Protein AF-A0AAJ3LT77-F1 (afdb_monomer_lite)

Sequence (53 aa):
MTHRTQVRVSIRGGRFVYEIKVPEGYEETNYPFMRWLVDDFNSNHGVRTGNEQ

Foldseek 3Di:
DPPDWDKDWDADPNDIWIWTQDPVGIDTDDPVVVVVVVVVCCVVVPPPPPDDD

Secondary structure (DSSP, 8-state):
------EEEEEETTEEEEEEEETTEEEEE-HHHHHHHHHHHHHHTT-------

Radius of gyration: 14.16 Å; chains: 1; bounding box: 34×22×37 Å

Structure (mmCIF, N/CA/C/O backbone):
data_AF-A0AAJ3LT77-F1
#
_entry.id   AF-A0AAJ3LT77-F1
#
loop_
_atom_site.group_PDB
_atom_site.id
_atom_site.type_symbol
_atom_site.label_atom_id
_atom_site.label_alt_id
_atom_site.label_comp_id
_atom_site.label_asym_id
_atom_site.label_entity_id
_atom_site.label_seq_id
_atom_site.pdbx_PDB_ins_code
_atom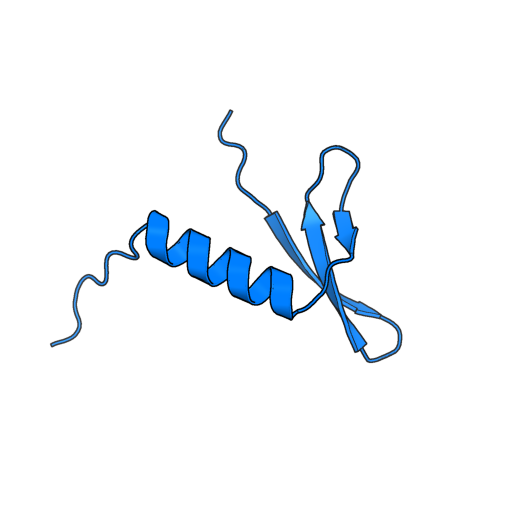_site.Cartn_x
_atom_site.Cartn_y
_atom_site.Cartn_z
_atom_site.occupancy
_atom_site.B_iso_or_equiv
_atom_site.auth_seq_id
_atom_site.auth_comp_id
_atom_site.auth_asym_id
_atom_site.auth_atom_id
_atom_site.pdbx_PDB_model_num
ATOM 1 N N . MET A 1 1 ? 20.689 7.335 7.324 1.00 42.81 1 MET A N 1
ATOM 2 C CA . MET A 1 1 ? 19.684 6.289 7.605 1.00 42.81 1 MET A CA 1
ATOM 3 C C . MET A 1 1 ? 19.044 5.895 6.288 1.00 42.81 1 MET A C 1
ATOM 5 O O . MET A 1 1 ? 18.470 6.748 5.631 1.00 42.81 1 MET A O 1
ATOM 9 N N . THR A 1 2 ? 19.182 4.648 5.859 1.00 51.25 2 THR A N 1
ATOM 10 C CA . THR A 1 2 ? 18.458 4.127 4.695 1.00 51.25 2 THR A CA 1
ATOM 11 C C . THR A 1 2 ? 17.011 3.866 5.111 1.00 51.25 2 THR A C 1
ATOM 13 O O . THR A 1 2 ? 16.681 2.811 5.646 1.00 51.25 2 THR A O 1
ATOM 16 N N . HIS A 1 3 ? 16.143 4.865 4.942 1.00 62.56 3 HIS A N 1
ATOM 17 C CA . HIS A 1 3 ? 14.703 4.710 5.143 1.00 62.56 3 HIS A CA 1
ATOM 18 C C . HIS A 1 3 ? 14.136 3.911 3.972 1.00 62.56 3 HIS A C 1
ATOM 20 O O . HIS A 1 3 ? 13.735 4.460 2.952 1.00 62.56 3 HIS A O 1
ATOM 26 N N . ARG A 1 4 ? 14.182 2.583 4.089 1.00 72.56 4 ARG A N 1
ATOM 27 C CA . ARG A 1 4 ? 13.558 1.696 3.111 1.00 72.56 4 ARG A CA 1
ATOM 28 C C . ARG A 1 4 ? 12.044 1.824 3.250 1.00 72.56 4 ARG A C 1
ATOM 30 O O . ARG A 1 4 ? 11.510 1.511 4.313 1.00 72.56 4 ARG A O 1
ATOM 37 N N . THR A 1 5 ? 11.373 2.246 2.182 1.00 80.00 5 THR A N 1
ATOM 38 C CA . THR A 1 5 ? 9.911 2.209 2.092 1.00 80.00 5 THR A CA 1
ATOM 39 C C . THR A 1 5 ? 9.428 0.787 2.365 1.00 80.00 5 THR A C 1
ATOM 41 O O . THR A 1 5 ? 9.903 -0.170 1.749 1.00 80.00 5 THR A O 1
ATOM 44 N N . GLN A 1 6 ? 8.517 0.640 3.327 1.00 88.62 6 GLN A N 1
ATOM 45 C CA . GLN A 1 6 ? 7.916 -0.638 3.694 1.00 88.62 6 GLN A CA 1
ATOM 46 C C . GLN A 1 6 ? 6.435 -0.606 3.357 1.00 88.62 6 GLN A C 1
ATOM 48 O O . GLN A 1 6 ? 5.717 0.324 3.724 1.00 88.62 6 GLN A O 1
ATOM 53 N N . VAL A 1 7 ? 5.993 -1.657 2.683 1.00 89.19 7 VAL A N 1
ATOM 54 C CA . VAL A 1 7 ? 4.600 -1.877 2.320 1.00 89.19 7 VAL A CA 1
ATOM 55 C C . VAL A 1 7 ? 4.181 -3.259 2.793 1.00 89.19 7 VAL A C 1
ATOM 57 O O . VAL A 1 7 ? 4.987 -4.192 2.784 1.00 89.19 7 VAL A O 1
ATOM 60 N N . ARG A 1 8 ? 2.926 -3.400 3.215 1.00 91.19 8 ARG A N 1
ATOM 61 C CA . ARG A 1 8 ? 2.344 -4.691 3.592 1.00 91.19 8 ARG A CA 1
ATOM 62 C C . ARG A 1 8 ? 0.943 -4.846 3.019 1.00 91.19 8 ARG A C 1
ATOM 64 O O . ARG A 1 8 ? 0.255 -3.866 2.742 1.00 91.19 8 ARG A O 1
ATOM 71 N N . VAL A 1 9 ? 0.530 -6.098 2.876 1.00 92.12 9 VAL A N 1
ATOM 72 C CA . VAL A 1 9 ? -0.828 -6.480 2.490 1.00 92.12 9 VAL A CA 1
ATOM 73 C C . VAL A 1 9 ? -1.380 -7.388 3.579 1.00 92.12 9 VAL A C 1
ATOM 75 O O . VAL A 1 9 ? -0.704 -8.322 4.007 1.00 92.12 9 VAL A O 1
ATOM 78 N N . SER A 1 10 ? -2.594 -7.106 4.042 1.00 91.81 10 SER A N 1
ATOM 79 C CA . SER A 1 10 ? -3.315 -7.936 5.009 1.00 91.81 10 SER A CA 1
ATOM 80 C C . SER A 1 10 ? -4.733 -8.241 4.521 1.00 91.81 10 SER A C 1
ATOM 82 O O . SER A 1 10 ? -5.241 -7.584 3.613 1.00 91.81 10 SER A O 1
ATOM 84 N N . ILE A 1 11 ? -5.373 -9.264 5.0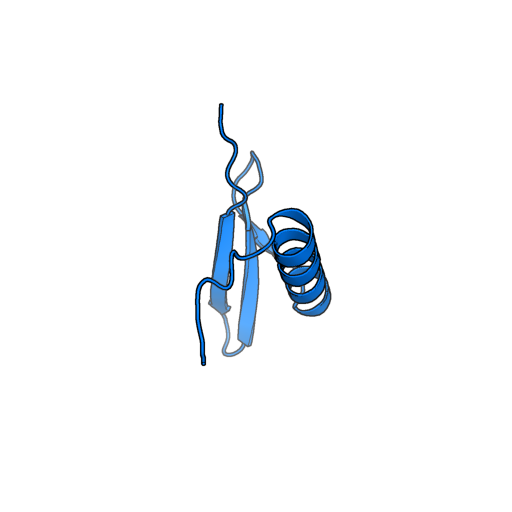96 1.00 94.75 11 ILE A N 1
ATOM 85 C CA . ILE A 1 11 ? -6.788 -9.578 4.851 1.00 94.75 11 ILE A CA 1
ATOM 86 C C . ILE A 1 11 ? -7.583 -9.137 6.081 1.00 94.75 11 ILE A C 1
ATOM 88 O O . ILE A 1 11 ? -7.309 -9.595 7.189 1.00 94.75 11 ILE A O 1
ATOM 92 N N . ARG A 1 12 ? -8.576 -8.262 5.897 1.00 93.00 12 ARG A N 1
ATOM 93 C CA . ARG A 1 12 ? -9.495 -7.816 6.959 1.00 93.00 12 ARG A CA 1
ATOM 94 C C . ARG A 1 12 ? -10.9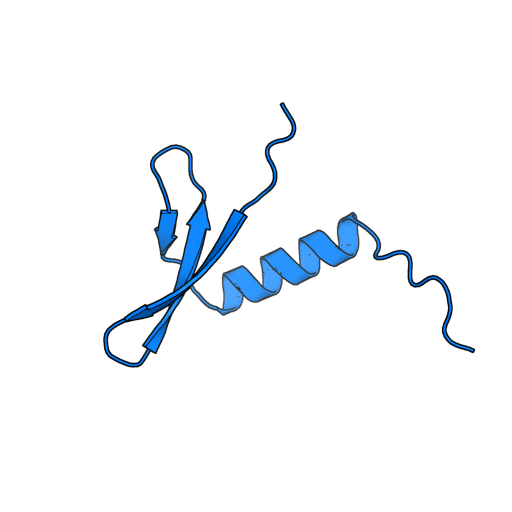24 -7.921 6.457 1.00 93.00 12 ARG A C 1
ATOM 96 O O . ARG A 1 12 ? -11.224 -7.397 5.393 1.00 93.00 12 ARG A O 1
ATOM 103 N N . GLY A 1 13 ? -11.799 -8.617 7.183 1.00 92.44 13 GLY A N 1
ATOM 104 C CA . GLY A 1 13 ? -13.206 -8.771 6.780 1.00 92.44 13 GLY A CA 1
ATOM 105 C C . GLY A 1 13 ? -13.393 -9.363 5.375 1.00 92.44 13 GLY A C 1
ATOM 106 O O . GLY A 1 13 ? -14.302 -8.960 4.661 1.00 92.44 13 GLY A O 1
ATOM 107 N N . GLY A 1 14 ? -12.496 -10.259 4.944 1.00 94.50 14 GLY A N 1
ATOM 108 C CA . GLY A 1 14 ? -12.552 -10.890 3.620 1.00 94.50 14 GLY A CA 1
ATOM 109 C C . GLY A 1 14 ? -12.053 -10.033 2.449 1.00 94.50 14 GLY A C 1
ATOM 110 O O . GLY A 1 14 ? -12.104 -10.500 1.315 1.00 94.50 14 GLY A O 1
ATOM 111 N N . ARG A 1 15 ? -11.542 -8.816 2.688 1.00 92.44 15 ARG A N 1
ATOM 112 C CA . ARG A 1 15 ? -10.927 -7.970 1.650 1.00 92.44 15 ARG A CA 1
ATOM 113 C C . ARG A 1 15 ? -9.431 -7.778 1.874 1.00 92.44 15 ARG A C 1
ATOM 115 O O . ARG A 1 15 ? -8.964 -7.772 3.015 1.00 92.44 15 ARG A O 1
ATOM 122 N N . PHE A 1 16 ? -8.699 -7.569 0.782 1.00 92.25 16 PHE A N 1
ATOM 123 C CA . PHE A 1 16 ? -7.320 -7.094 0.845 1.00 92.25 16 PHE A CA 1
ATOM 124 C C . PHE A 1 16 ? -7.278 -5.647 1.333 1.00 92.25 16 PHE A C 1
ATOM 126 O O . PHE A 1 16 ? -8.052 -4.802 0.882 1.00 92.25 16 PHE A O 1
ATOM 133 N N . VAL A 1 17 ? -6.349 -5.380 2.242 1.00 94.19 17 VAL A N 1
ATOM 134 C CA . VAL A 1 17 ? -6.027 -4.056 2.762 1.00 94.19 17 VAL A CA 1
ATOM 135 C C . VAL A 1 17 ? -4.543 -3.826 2.532 1.00 94.19 17 VAL A C 1
ATOM 137 O O . VAL A 1 17 ? -3.711 -4.655 2.909 1.00 94.19 17 VAL A O 1
ATOM 140 N N . TYR A 1 18 ? -4.220 -2.711 1.891 1.00 94.31 18 TYR A N 1
ATOM 141 C CA . TYR A 1 18 ? -2.850 -2.317 1.602 1.00 94.31 18 TYR A CA 1
ATOM 142 C C . TYR A 1 18 ? -2.420 -1.275 2.613 1.00 94.31 18 TYR A C 1
ATOM 144 O O . TYR A 1 18 ? -3.204 -0.389 2.935 1.00 94.31 18 TYR A O 1
ATOM 152 N N . GLU A 1 19 ? -1.195 -1.368 3.116 1.00 94.00 19 GLU A N 1
ATOM 153 C CA . GLU A 1 19 ? -0.708 -0.426 4.116 1.00 94.00 19 GLU A CA 1
ATOM 154 C C . GLU A 1 19 ? 0.738 -0.013 3.836 1.00 94.00 19 GLU A C 1
ATOM 156 O O . GLU A 1 19 ? 1.570 -0.844 3.455 1.00 94.00 19 GLU A O 1
ATOM 161 N N . ILE A 1 20 ? 1.044 1.263 4.066 1.00 92.69 20 ILE A N 1
ATOM 162 C CA . ILE A 1 20 ? 2.389 1.833 3.933 1.00 92.69 20 ILE A CA 1
ATOM 163 C C . ILE A 1 20 ? 2.927 2.239 5.305 1.00 92.69 20 ILE A C 1
ATOM 165 O O . ILE A 1 20 ? 2.183 2.729 6.155 1.00 92.69 20 ILE A O 1
ATOM 169 N N . LYS A 1 21 ? 4.219 2.005 5.548 1.00 91.44 21 LYS A N 1
ATOM 170 C CA . LYS A 1 21 ? 4.882 2.429 6.783 1.00 91.44 21 LYS A CA 1
ATOM 171 C C . LYS A 1 21 ? 5.025 3.952 6.806 1.00 91.44 21 LYS A C 1
ATOM 173 O O . LYS A 1 21 ? 5.693 4.522 5.948 1.00 91.44 21 LYS A O 1
ATOM 178 N N . VAL A 1 22 ? 4.485 4.563 7.852 1.00 90.00 22 VAL A N 1
ATOM 179 C CA . VAL A 1 22 ? 4.665 5.976 8.226 1.00 90.00 22 VAL A CA 1
ATOM 180 C C . VAL A 1 22 ? 5.377 6.058 9.590 1.00 90.00 22 VAL A C 1
ATOM 182 O O . VAL A 1 22 ? 5.540 5.012 10.245 1.00 90.00 22 VAL A O 1
ATOM 185 N N . PRO A 1 23 ? 5.853 7.233 10.047 1.00 90.94 23 PRO A N 1
ATOM 186 C CA . PRO A 1 23 ? 6.518 7.357 11.349 1.00 90.94 23 PRO A CA 1
ATOM 187 C C . PRO A 1 23 ? 5.678 6.795 12.506 1.00 90.94 23 PRO A C 1
ATOM 189 O O . PRO A 1 23 ? 6.187 6.036 13.331 1.00 90.94 23 PRO A O 1
ATOM 192 N N . GLU A 1 24 ? 4.373 7.048 12.482 1.00 93.75 24 GLU A N 1
ATOM 193 C CA . GLU A 1 24 ? 3.402 6.672 13.510 1.00 93.75 24 GLU A CA 1
ATOM 194 C C . GLU A 1 24 ? 2.978 5.196 13.437 1.00 93.75 24 GLU A C 1
ATOM 196 O O . GLU A 1 24 ? 2.333 4.686 14.352 1.00 93.75 24 GLU A O 1
ATOM 201 N N . GLY A 1 25 ? 3.340 4.465 12.375 1.00 92.50 25 GLY A N 1
ATOM 202 C CA . GLY A 1 25 ? 2.892 3.084 12.210 1.00 92.50 25 GLY A CA 1
ATOM 203 C C . GLY A 1 25 ? 2.725 2.662 10.761 1.00 92.50 25 GLY A C 1
ATOM 204 O O . GLY A 1 25 ? 3.666 2.753 9.976 1.00 92.50 25 GLY A O 1
ATOM 205 N N . TYR A 1 26 ? 1.554 2.119 10.456 1.00 93.00 26 TYR A N 1
ATOM 206 C CA . TYR A 1 26 ? 1.134 1.719 9.122 1.00 93.00 26 TYR A CA 1
ATOM 207 C C . TYR A 1 26 ? -0.222 2.352 8.842 1.00 93.00 26 TYR A C 1
ATOM 209 O O . TYR A 1 26 ? -1.124 2.233 9.670 1.00 93.00 26 TYR A O 1
ATOM 217 N N . GLU A 1 27 ? -0.359 2.982 7.683 1.00 93.88 27 GLU A N 1
ATOM 218 C CA . GLU A 1 27 ? -1.609 3.601 7.248 1.00 93.88 27 GLU A CA 1
ATOM 219 C C . GLU A 1 27 ? -2.217 2.833 6.082 1.00 93.88 27 GLU A C 1
ATOM 221 O O . GLU A 1 27 ? -1.501 2.410 5.171 1.00 93.88 27 GLU A O 1
ATOM 226 N N . GLU A 1 28 ? -3.539 2.644 6.127 1.00 94.19 28 GLU A N 1
ATOM 227 C CA . GLU A 1 28 ? -4.302 2.012 5.053 1.00 94.19 28 GLU A CA 1
ATOM 228 C C . GLU A 1 28 ? -4.287 2.891 3.801 1.00 94.19 28 GLU A C 1
ATOM 230 O O . GLU A 1 28 ? -4.493 4.101 3.848 1.00 94.19 28 GLU A O 1
ATOM 235 N N . THR A 1 29 ? -4.061 2.252 2.663 1.00 91.94 29 THR A N 1
ATOM 236 C CA . THR A 1 29 ? -4.076 2.869 1.346 1.00 91.94 29 THR A CA 1
ATOM 237 C C . THR A 1 29 ? -4.871 2.009 0.366 1.00 91.94 29 THR A C 1
ATOM 239 O O . THR A 1 29 ? -5.331 0.908 0.679 1.00 91.94 29 THR A O 1
ATOM 242 N N . ASN A 1 30 ? -5.056 2.522 -0.846 1.00 90.44 30 ASN A N 1
ATOM 243 C CA . ASN A 1 30 ? -5.790 1.854 -1.908 1.00 90.44 30 ASN A CA 1
ATOM 244 C C . ASN A 1 30 ? -4.853 1.178 -2.924 1.00 90.44 30 ASN A C 1
ATOM 246 O O . ASN A 1 30 ? -3.684 1.532 -3.084 1.00 90.44 30 ASN A O 1
ATOM 250 N N . TYR A 1 31 ? -5.398 0.190 -3.636 1.00 88.00 31 TYR A N 1
ATOM 251 C CA . TYR A 1 31 ? -4.658 -0.570 -4.641 1.00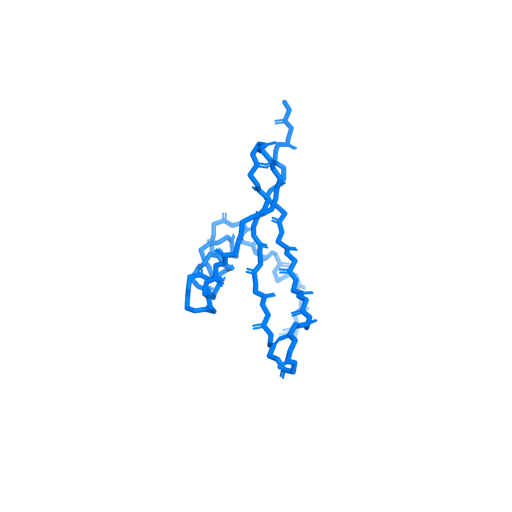 88.00 31 TYR A CA 1
ATOM 252 C C . TYR A 1 31 ? -4.097 0.288 -5.795 1.00 88.00 31 TYR A C 1
ATOM 254 O O . TYR A 1 31 ? -2.932 0.087 -6.141 1.00 88.00 31 TYR A O 1
ATOM 262 N N . PRO A 1 32 ? -4.846 1.250 -6.381 1.00 92.19 32 PRO A N 1
ATOM 263 C CA . PRO A 1 32 ? -4.303 2.135 -7.415 1.00 92.19 32 PRO A CA 1
ATOM 264 C C . PRO A 1 32 ? -3.039 2.888 -6.990 1.00 92.19 32 PRO A C 1
ATOM 266 O O . PRO A 1 32 ? -2.060 2.899 -7.734 1.00 92.19 32 PRO A O 1
ATOM 269 N N . PHE A 1 33 ? -3.034 3.458 -5.782 1.00 88.81 33 PHE A N 1
ATOM 270 C CA . PHE A 1 33 ? -1.865 4.143 -5.232 1.00 88.81 33 PHE A CA 1
ATOM 271 C C . PHE A 1 33 ? -0.674 3.193 -5.083 1.00 88.81 33 PHE A C 1
ATOM 273 O O . PHE A 1 33 ? 0.437 3.517 -5.492 1.00 88.81 33 PHE A O 1
ATOM 280 N N . MET A 1 34 ? -0.912 1.992 -4.551 1.00 89.69 34 MET A N 1
ATOM 281 C CA . MET A 1 34 ? 0.137 0.985 -4.387 1.00 89.69 34 MET A CA 1
ATOM 282 C C . MET A 1 34 ? 0.734 0.520 -5.709 1.00 89.69 34 MET A C 1
ATOM 284 O O . MET A 1 34 ? 1.945 0.336 -5.793 1.00 89.69 34 MET A O 1
ATOM 288 N N . ARG A 1 35 ? -0.101 0.334 -6.737 1.00 90.69 35 ARG A N 1
ATOM 289 C CA . ARG A 1 35 ? 0.368 -0.022 -8.077 1.00 90.69 35 ARG A CA 1
ATOM 290 C C . ARG A 1 35 ? 1.294 1.066 -8.621 1.00 90.69 35 ARG A C 1
ATOM 292 O O . ARG A 1 35 ? 2.424 0.760 -8.975 1.00 90.69 35 ARG A O 1
ATOM 299 N N . TRP A 1 36 ? 0.848 2.323 -8.589 1.00 92.12 36 TRP A N 1
ATOM 300 C CA . TRP A 1 36 ? 1.660 3.459 -9.028 1.00 92.12 36 TRP A CA 1
ATOM 301 C C . TRP A 1 36 ? 2.992 3.556 -8.270 1.00 92.12 36 TRP A C 1
ATOM 303 O O . TRP A 1 36 ? 4.033 3.719 -8.894 1.00 92.12 36 TRP A O 1
ATOM 313 N N . LEU A 1 37 ? 2.978 3.399 -6.943 1.00 87.75 37 LEU A N 1
ATOM 314 C CA . LEU A 1 37 ? 4.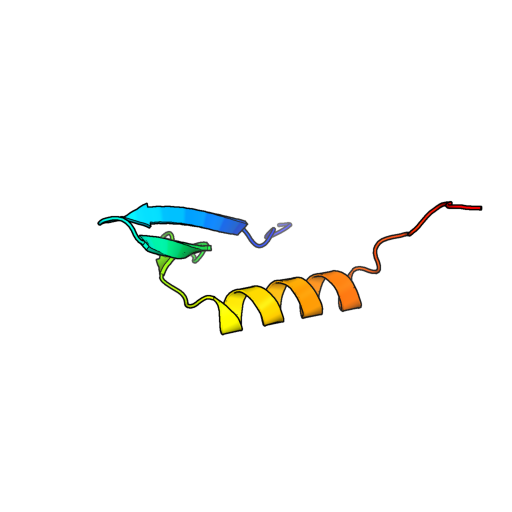186 3.480 -6.116 1.00 87.75 37 LEU A CA 1
ATOM 315 C C . LEU A 1 37 ? 5.211 2.393 -6.472 1.00 87.75 37 LEU A C 1
ATOM 317 O O . LEU A 1 37 ? 6.412 2.655 -6.506 1.00 87.75 37 LEU A O 1
ATOM 321 N N . VAL A 1 38 ? 4.744 1.167 -6.719 1.00 85.25 38 VAL A N 1
ATOM 322 C CA . VAL A 1 38 ? 5.606 0.057 -7.144 1.00 85.25 38 VAL A CA 1
ATOM 323 C C . VAL A 1 38 ? 6.182 0.325 -8.534 1.00 85.25 38 VAL A C 1
ATOM 325 O O . VAL A 1 38 ? 7.380 0.126 -8.738 1.00 85.25 38 VAL A O 1
ATOM 328 N N . ASP A 1 39 ? 5.359 0.804 -9.467 1.00 89.44 39 ASP A N 1
ATOM 329 C CA . ASP A 1 39 ? 5.786 1.124 -10.831 1.00 89.44 39 ASP A CA 1
ATOM 330 C C . ASP A 1 39 ? 6.832 2.254 -10.845 1.00 89.44 39 ASP A C 1
ATOM 332 O O . ASP A 1 39 ? 7.863 2.135 -11.512 1.00 89.44 39 ASP A O 1
ATOM 336 N N . ASP A 1 40 ? 6.621 3.314 -10.059 1.00 87.88 40 ASP A N 1
ATOM 337 C CA . ASP A 1 40 ? 7.561 4.431 -9.908 1.00 87.88 40 ASP A CA 1
ATOM 338 C C . ASP A 1 40 ? 8.890 3.972 -9.288 1.00 87.88 40 ASP A C 1
ATOM 340 O O . ASP A 1 40 ? 9.964 4.234 -9.838 1.00 87.88 40 ASP A O 1
ATOM 344 N N . PHE A 1 41 ? 8.835 3.195 -8.199 1.00 84.12 41 PHE A N 1
ATOM 345 C CA . PHE A 1 41 ? 10.034 2.655 -7.561 1.00 84.12 41 PHE A CA 1
ATOM 346 C C . PHE A 1 41 ? 10.847 1.789 -8.531 1.00 84.12 41 PHE A C 1
ATOM 348 O O . PHE A 1 41 ? 12.062 1.954 -8.639 1.00 84.12 41 PHE A O 1
ATOM 355 N N . ASN A 1 42 ? 10.189 0.890 -9.265 1.00 85.31 42 ASN A N 1
ATOM 356 C CA . ASN A 1 42 ? 10.850 0.008 -10.227 1.00 85.31 42 ASN A CA 1
ATOM 357 C C . ASN A 1 42 ? 11.448 0.777 -11.415 1.00 85.31 42 ASN A C 1
ATOM 359 O O . ASN A 1 42 ? 12.520 0.407 -11.896 1.00 85.31 42 ASN A O 1
ATOM 363 N N . SER A 1 43 ? 10.791 1.854 -11.856 1.00 85.56 43 SER A N 1
ATOM 364 C CA . SER A 1 43 ? 11.277 2.725 -12.934 1.00 85.56 43 SER A CA 1
ATOM 365 C C . SER A 1 43 ? 12.522 3.513 -12.516 1.00 85.56 43 SER A C 1
ATOM 367 O O . SER A 1 43 ? 13.465 3.642 -13.295 1.00 85.56 43 SER A O 1
ATOM 369 N N . ASN A 1 44 ? 12.563 3.987 -11.267 1.00 79.38 44 ASN A N 1
ATOM 370 C CA . ASN A 1 44 ? 13.661 4.797 -10.732 1.00 79.38 44 ASN A CA 1
ATOM 371 C C . ASN A 1 44 ? 14.843 3.970 -10.209 1.00 79.38 44 ASN A C 1
ATOM 373 O O . ASN A 1 44 ? 15.980 4.442 -10.194 1.00 79.38 44 ASN A O 1
ATOM 377 N N . HIS A 1 45 ? 14.597 2.730 -9.787 1.00 71.56 45 HIS A N 1
ATOM 378 C CA . HIS A 1 45 ? 15.634 1.836 -9.273 1.00 71.56 45 HIS A CA 1
ATOM 379 C C . HIS A 1 45 ? 16.083 0.770 -10.256 1.00 71.56 45 HIS A C 1
ATOM 381 O O . HIS A 1 45 ? 16.842 -0.104 -9.838 1.00 71.56 45 HIS A O 1
ATOM 387 N N . GLY A 1 46 ? 15.661 0.886 -11.525 1.00 57.34 46 GLY A N 1
ATOM 388 C CA . GLY A 1 46 ? 16.154 0.130 -12.668 1.00 57.34 46 GLY A CA 1
ATOM 389 C C . GLY A 1 46 ? 16.528 -1.279 -12.266 1.00 57.34 46 GLY A C 1
ATOM 390 O O . GLY A 1 46 ? 17.708 -1.542 -12.017 1.00 57.34 46 GLY A O 1
ATOM 391 N N . VAL A 1 47 ? 15.528 -2.163 -12.154 1.00 56.78 47 VAL A N 1
ATOM 392 C CA . VAL A 1 47 ? 15.779 -3.603 -12.073 1.00 56.78 47 VAL A CA 1
ATOM 393 C C . VAL A 1 47 ? 16.841 -3.885 -13.127 1.00 56.78 47 VAL A C 1
ATOM 395 O O . VAL A 1 47 ? 16.584 -3.758 -14.321 1.00 56.78 47 VAL A O 1
ATOM 398 N N . ARG A 1 48 ? 18.070 -4.179 -12.684 1.00 53.09 48 ARG A N 1
ATOM 399 C CA . ARG A 1 48 ? 19.081 -4.782 -13.535 1.00 53.09 48 ARG A CA 1
ATOM 400 C C . ARG A 1 48 ? 18.464 -6.108 -13.943 1.00 53.09 48 ARG A C 1
ATOM 402 O O . ARG A 1 48 ? 18.643 -7.104 -13.249 1.00 53.09 48 ARG A O 1
ATOM 409 N N . THR A 1 49 ? 17.714 -6.119 -15.037 1.00 52.59 49 THR A N 1
ATOM 410 C CA . THR A 1 49 ? 17.483 -7.313 -15.834 1.00 52.59 49 THR A CA 1
ATOM 411 C C . THR A 1 49 ? 18.842 -7.674 -16.412 1.00 52.59 49 THR A C 1
ATOM 413 O O . THR A 1 49 ? 19.183 -7.350 -17.545 1.00 52.59 49 THR A O 1
ATOM 416 N N . GLY A 1 50 ? 19.681 -8.252 -15.554 1.00 52.81 50 GLY A N 1
ATOM 417 C CA . GLY A 1 50 ? 20.734 -9.132 -15.991 1.00 52.81 50 GLY A CA 1
ATOM 418 C C . GLY A 1 50 ? 20.052 -10.387 -16.508 1.00 52.81 50 GLY A C 1
ATOM 419 O O . GLY A 1 50 ? 19.432 -11.101 -15.729 1.00 52.81 50 GLY A O 1
ATOM 420 N N . ASN A 1 51 ? 20.216 -10.602 -17.810 1.00 55.00 51 ASN A N 1
ATOM 421 C CA . ASN A 1 51 ? 20.107 -11.865 -18.529 1.00 55.00 51 ASN A CA 1
ATOM 422 C C . ASN A 1 51 ? 18.736 -12.544 -18.553 1.00 55.00 51 ASN A C 1
ATOM 424 O O . ASN A 1 51 ? 18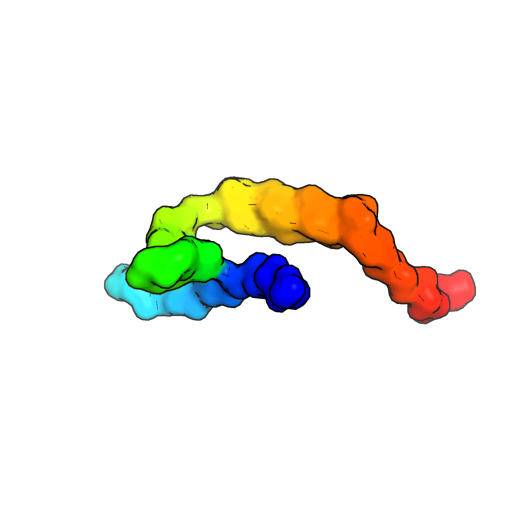.449 -13.330 -17.661 1.00 55.00 51 ASN A O 1
ATOM 428 N N . GLU A 1 52 ? 18.027 -12.410 -19.679 1.00 49.09 52 GLU A N 1
ATOM 429 C CA . GLU A 1 52 ? 17.437 -13.571 -20.359 1.00 49.09 52 GLU A CA 1
ATOM 430 C C . GLU A 1 52 ? 17.597 -13.429 -21.891 1.00 49.09 52 GLU A C 1
ATOM 432 O O . GLU A 1 52 ? 16.959 -12.576 -22.502 1.00 49.09 52 GLU A O 1
ATOM 437 N N . GLN A 1 53 ? 18.457 -14.314 -22.428 1.00 39.25 53 GLN A N 1
ATOM 438 C CA . GLN A 1 53 ? 18.658 -14.802 -23.813 1.00 39.25 53 GLN A CA 1
ATOM 439 C C . GLN A 1 53 ? 19.300 -13.897 -24.876 1.00 39.25 53 GLN A C 1
ATOM 441 O O . GLN A 1 53 ? 18.647 -12.972 -25.398 1.00 39.25 53 GLN A O 1
#

pLDDT: mean 81.74, std 16.16, range [39.25, 94.75]

Organism: NCBI:txid1354271